Protein AF-F9EM54-F1 (afdb_monomer_lite)

Structure (mmCIF, N/CA/C/O backbone):
data_AF-F9EM54-F1
#
_entry.id   AF-F9EM54-F1
#
loop_
_atom_site.group_PDB
_atom_site.id
_atom_site.type_symbol
_atom_site.label_atom_id
_atom_site.label_alt_id
_atom_site.label_comp_id
_atom_site.label_asym_id
_atom_site.label_entity_id
_atom_site.label_seq_id
_atom_site.pdbx_PDB_ins_code
_atom_site.Cartn_x
_atom_site.Cartn_y
_atom_site.Cartn_z
_atom_site.occupancy
_atom_site.B_iso_or_equiv
_atom_site.auth_seq_id
_atom_site.auth_comp_id
_atom_site.auth_asym_id
_atom_site.auth_atom_id
_atom_site.pdbx_PDB_model_num
ATOM 1 N N . MET A 1 1 ? 15.198 7.315 14.999 1.00 51.94 1 MET A N 1
ATOM 2 C CA . MET A 1 1 ? 14.699 7.113 13.619 1.00 51.94 1 MET A CA 1
ATOM 3 C C . MET A 1 1 ? 13.261 6.620 13.703 1.00 51.94 1 MET A C 1
ATOM 5 O O . MET A 1 1 ? 13.009 5.740 14.520 1.00 51.94 1 MET A O 1
ATOM 9 N N . ALA A 1 2 ? 12.323 7.178 12.931 1.00 59.19 2 ALA A N 1
ATOM 10 C CA . ALA A 1 2 ? 10.967 6.631 12.838 1.00 59.19 2 ALA A CA 1
ATOM 11 C C . ALA A 1 2 ? 11.056 5.147 12.431 1.00 59.19 2 ALA A C 1
ATOM 13 O O . ALA A 1 2 ? 11.589 4.837 11.372 1.00 59.19 2 ALA A O 1
ATOM 14 N N . ASN A 1 3 ? 10.631 4.223 13.293 1.00 72.12 3 ASN A N 1
ATOM 15 C CA . ASN A 1 3 ? 10.798 2.796 13.051 1.00 72.12 3 ASN A CA 1
ATOM 16 C C . ASN A 1 3 ? 9.489 2.206 12.515 1.00 72.12 3 ASN A C 1
ATOM 18 O O . ASN A 1 3 ? 8.483 2.203 13.218 1.00 72.12 3 ASN A O 1
ATOM 22 N N . PHE A 1 4 ? 9.519 1.712 11.279 1.00 86.88 4 PHE A N 1
ATOM 23 C CA . PHE A 1 4 ? 8.403 1.018 10.628 1.00 86.88 4 PHE A CA 1
ATOM 24 C C . PHE A 1 4 ? 8.501 -0.511 10.763 1.00 86.88 4 PHE A C 1
ATOM 26 O O . PHE A 1 4 ? 7.834 -1.236 10.036 1.00 86.88 4 PHE A O 1
ATOM 33 N N . LYS A 1 5 ? 9.301 -1.022 11.712 1.00 89.19 5 LYS A N 1
ATOM 34 C CA . LYS A 1 5 ? 9.458 -2.465 11.972 1.00 89.19 5 LYS A CA 1
ATOM 35 C C . LYS A 1 5 ? 8.132 -3.187 12.239 1.00 89.19 5 LYS A C 1
ATOM 37 O O . LYS A 1 5 ? 8.029 -4.361 11.912 1.00 89.19 5 LYS A O 1
ATOM 42 N N . PHE A 1 6 ? 7.114 -2.483 12.744 1.00 92.06 6 PHE A N 1
ATOM 43 C CA . PHE A 1 6 ? 5.768 -3.033 12.934 1.00 92.06 6 PHE A CA 1
ATOM 44 C C . PHE A 1 6 ? 5.134 -3.543 11.623 1.00 92.06 6 PHE A C 1
ATOM 46 O O . PHE A 1 6 ? 4.361 -4.496 11.656 1.00 92.06 6 PHE A O 1
ATOM 53 N N . LEU A 1 7 ? 5.502 -2.978 10.464 1.00 94.38 7 LEU A N 1
ATOM 54 C CA . LEU A 1 7 ? 5.067 -3.480 9.156 1.00 94.38 7 LEU A CA 1
ATOM 55 C C . LEU A 1 7 ? 5.559 -4.910 8.906 1.00 94.38 7 LEU A C 1
ATOM 57 O O . LEU A 1 7 ? 4.832 -5.722 8.347 1.00 94.38 7 LEU A O 1
ATOM 61 N N . GLU A 1 8 ? 6.781 -5.221 9.339 1.00 93.75 8 GLU A N 1
ATOM 62 C CA . GLU A 1 8 ? 7.381 -6.549 9.196 1.00 93.75 8 GLU A CA 1
ATOM 63 C C . GLU A 1 8 ? 6.886 -7.496 10.301 1.00 93.75 8 GLU A C 1
ATOM 65 O O . GLU A 1 8 ? 6.579 -8.650 10.029 1.00 93.75 8 GLU A O 1
ATOM 70 N N . THR A 1 9 ? 6.790 -7.029 11.552 1.00 92.00 9 THR A N 1
ATOM 71 C CA . THR A 1 9 ? 6.523 -7.909 12.705 1.00 92.00 9 THR A CA 1
ATOM 72 C C . THR A 1 9 ? 5.046 -8.147 12.989 1.00 92.00 9 THR A C 1
ATOM 74 O O . THR A 1 9 ? 4.674 -9.256 13.348 1.00 92.00 9 THR A O 1
ATOM 77 N N . GLU A 1 10 ? 4.205 -7.119 12.870 1.00 91.62 10 GLU A N 1
ATOM 78 C CA . GLU A 1 10 ? 2.780 -7.209 13.220 1.00 91.62 10 GLU A CA 1
ATOM 79 C C . GLU A 1 10 ? 1.923 -7.471 11.983 1.00 91.62 10 GLU A C 1
ATOM 81 O O . GLU A 1 10 ? 1.017 -8.298 12.013 1.00 91.62 10 GLU A O 1
ATOM 86 N N . TYR A 1 11 ? 2.258 -6.804 10.876 1.00 93.12 11 TYR A N 1
ATOM 87 C CA . TYR A 1 11 ? 1.550 -6.943 9.604 1.00 93.12 11 TYR A CA 1
ATOM 88 C C . TYR A 1 11 ? 2.164 -7.978 8.659 1.00 93.12 11 TYR A C 1
ATOM 90 O O . TYR A 1 11 ? 1.590 -8.244 7.605 1.00 93.12 11 TYR A O 1
ATOM 98 N N . GLN A 1 12 ? 3.312 -8.562 9.025 1.00 94.38 12 GLN A N 1
ATOM 99 C CA . GLN A 1 12 ? 3.985 -9.619 8.258 1.00 94.38 12 GLN A CA 1
ATOM 100 C C . GLN A 1 12 ? 4.263 -9.225 6.796 1.00 94.38 12 GLN A C 1
ATOM 102 O O . GLN A 1 12 ? 4.335 -10.073 5.906 1.00 94.38 12 GLN A O 1
ATOM 107 N N . LEU A 1 13 ? 4.425 -7.924 6.527 1.00 95.88 13 LEU A N 1
ATOM 108 C CA . LEU A 1 13 ? 4.739 -7.435 5.193 1.00 95.88 13 LEU A CA 1
ATOM 109 C C . LEU A 1 13 ? 6.192 -7.764 4.858 1.00 95.88 13 LEU A C 1
ATOM 111 O O . LEU A 1 13 ? 7.118 -7.492 5.627 1.00 95.88 13 LEU A O 1
ATOM 115 N N . LYS A 1 14 ? 6.404 -8.289 3.654 1.00 95.75 14 LYS A N 1
ATOM 116 C CA . LYS A 1 14 ? 7.731 -8.580 3.131 1.00 95.75 14 LYS A CA 1
ATOM 117 C C . LYS A 1 14 ? 8.431 -7.278 2.769 1.00 95.75 14 LYS A C 1
ATOM 119 O O . LYS A 1 14 ? 7.987 -6.545 1.884 1.00 95.75 14 LYS A O 1
ATOM 124 N N . LYS A 1 15 ? 9.566 -7.015 3.405 1.00 95.06 15 LYS A N 1
ATOM 125 C CA . LYS A 1 15 ? 10.457 -5.923 3.014 1.00 95.06 15 LYS A CA 1
ATOM 126 C C . LYS A 1 15 ? 11.111 -6.219 1.664 1.00 95.06 15 LYS A C 1
ATOM 128 O O . LYS A 1 15 ? 11.645 -7.306 1.447 1.00 95.06 15 LYS A O 1
ATOM 133 N N . LEU A 1 16 ? 11.084 -5.246 0.762 1.00 94.69 16 LEU A N 1
ATOM 134 C CA . LEU A 1 16 ? 11.686 -5.332 -0.568 1.00 94.69 16 LEU A CA 1
ATOM 135 C C . LEU A 1 16 ? 12.981 -4.522 -0.639 1.00 94.69 16 LEU A C 1
ATOM 137 O O . LEU A 1 16 ? 13.308 -3.738 0.258 1.00 94.69 16 LEU A O 1
ATOM 141 N N . LYS A 1 17 ? 13.708 -4.675 -1.751 1.00 92.25 17 LYS A N 1
ATOM 142 C CA . LYS A 1 17 ? 14.934 -3.916 -2.002 1.00 92.25 17 LYS A CA 1
ATOM 143 C C . LYS A 1 17 ? 14.620 -2.407 -2.058 1.00 92.25 17 LYS A C 1
ATOM 145 O O . LYS A 1 17 ? 13.774 -2.013 -2.871 1.00 92.25 17 LYS A O 1
ATOM 150 N N . PRO A 1 18 ? 15.290 -1.570 -1.239 1.00 89.69 18 PRO A N 1
ATOM 151 C CA . PRO A 1 18 ? 15.108 -0.120 -1.247 1.00 89.69 18 PRO A CA 1
ATOM 152 C C . PRO A 1 18 ? 15.460 0.514 -2.596 1.00 89.69 18 PRO A C 1
ATOM 154 O O . PRO A 1 18 ? 16.362 0.042 -3.291 1.00 89.69 18 PRO A O 1
ATOM 157 N N . LYS A 1 19 ? 14.780 1.613 -2.946 1.00 86.06 19 LYS A N 1
ATOM 158 C CA . LYS A 1 19 ? 15.030 2.386 -4.178 1.00 86.06 19 LYS A CA 1
ATOM 159 C C . LYS A 1 19 ? 14.801 3.870 -3.944 1.00 86.06 19 LYS A C 1
ATOM 161 O O . LYS A 1 19 ? 13.769 4.225 -3.388 1.00 86.06 19 LYS A O 1
ATOM 166 N N . TYR A 1 20 ? 15.714 4.729 -4.401 1.00 78.69 20 TYR A N 1
ATOM 167 C CA . TYR A 1 20 ? 15.569 6.195 -4.335 1.00 78.69 20 TYR A CA 1
ATOM 168 C C . TYR A 1 20 ? 15.122 6.699 -2.950 1.00 78.69 20 TYR A C 1
ATOM 170 O O . TYR A 1 20 ? 14.110 7.380 -2.827 1.00 78.69 20 TYR A O 1
ATOM 178 N N . ASN A 1 21 ? 15.843 6.305 -1.893 1.00 85.69 21 ASN A N 1
ATOM 179 C CA . ASN A 1 21 ? 15.543 6.639 -0.488 1.00 85.69 21 ASN A CA 1
ATOM 180 C C . ASN A 1 21 ? 14.207 6.104 0.060 1.00 85.69 21 ASN A C 1
ATOM 182 O O . ASN A 1 21 ? 13.848 6.398 1.201 1.00 85.69 21 ASN A O 1
ATOM 186 N N . ASN A 1 22 ? 13.500 5.280 -0.716 1.00 90.31 22 ASN A N 1
ATOM 187 C CA . ASN A 1 22 ? 12.274 4.629 -0.294 1.00 90.31 22 ASN A CA 1
ATOM 188 C C . ASN A 1 22 ? 12.548 3.214 0.212 1.00 90.31 22 ASN A C 1
ATOM 190 O O . ASN A 1 22 ? 13.160 2.388 -0.477 1.00 90.31 22 ASN A O 1
ATOM 194 N N . PHE A 1 23 ? 12.014 2.927 1.392 1.00 93.38 23 PHE A N 1
ATOM 195 C CA . PHE A 1 23 ? 11.829 1.575 1.895 1.00 93.38 23 PHE A CA 1
ATOM 196 C C . PHE A 1 23 ? 10.482 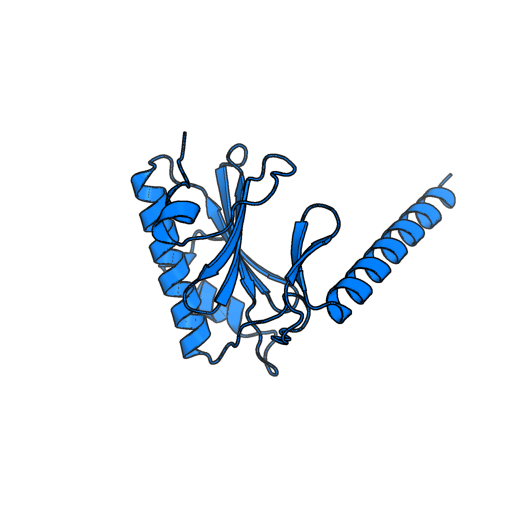1.057 1.412 1.00 93.38 23 PHE A C 1
ATOM 198 O O . PHE A 1 23 ? 9.486 1.775 1.468 1.00 93.38 23 PHE A O 1
ATOM 205 N N . TRP A 1 24 ? 10.466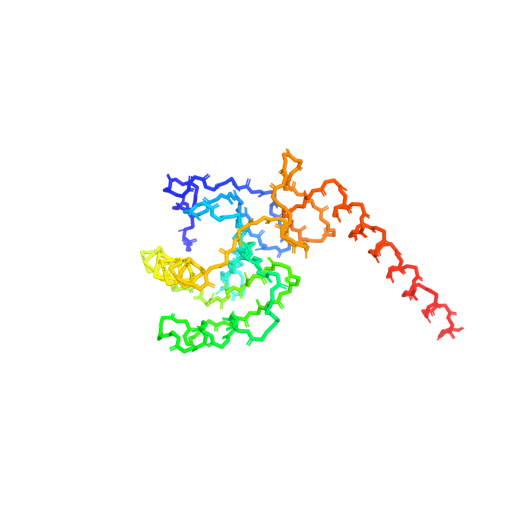 -0.182 0.941 1.00 95.44 24 TRP A N 1
ATOM 206 C CA . TRP A 1 24 ? 9.297 -0.794 0.329 1.00 95.44 24 TRP A CA 1
ATOM 207 C C . TRP A 1 24 ? 8.901 -2.040 1.105 1.00 95.44 24 TRP A C 1
ATOM 209 O O . TRP A 1 24 ? 9.763 -2.847 1.459 1.00 95.44 24 TRP A O 1
ATOM 219 N N . TYR A 1 25 ? 7.606 -2.200 1.334 1.00 96.50 25 TYR A N 1
A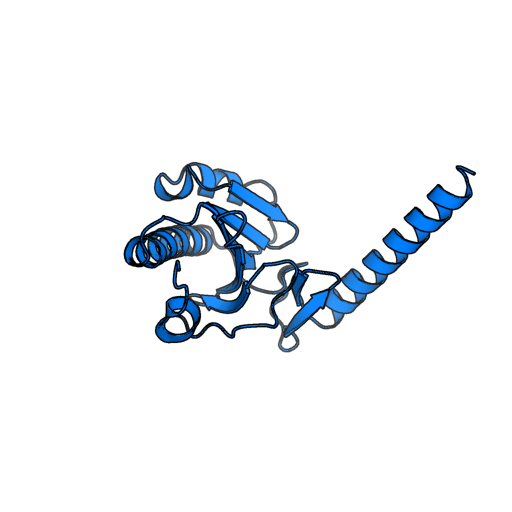TOM 220 C CA . TYR A 1 25 ? 7.019 -3.366 1.982 1.00 96.50 25 TYR A CA 1
ATOM 221 C C . TYR A 1 25 ? 5.832 -3.829 1.155 1.00 96.50 25 TYR A C 1
ATOM 223 O O . TYR A 1 25 ? 5.094 -2.999 0.631 1.00 96.50 25 TYR A O 1
ATOM 231 N N . ALA A 1 26 ? 5.643 -5.134 1.038 1.00 96.69 26 ALA A N 1
ATOM 232 C CA . ALA A 1 26 ? 4.555 -5.694 0.260 1.00 96.69 26 ALA A CA 1
ATOM 233 C C . ALA A 1 26 ? 3.937 -6.899 0.952 1.00 96.69 26 ALA A C 1
ATOM 235 O O . ALA A 1 26 ? 4.624 -7.703 1.577 1.00 96.69 26 ALA A O 1
ATOM 236 N N . GLY A 1 27 ? 2.625 -7.025 0.815 1.00 95.25 27 GLY A N 1
ATOM 237 C CA . GLY A 1 27 ? 1.889 -8.174 1.321 1.00 95.25 27 GLY A CA 1
ATOM 238 C C . GLY A 1 27 ? 0.395 -7.965 1.166 1.00 95.25 27 GLY A C 1
ATOM 239 O O . GLY A 1 27 ? -0.037 -7.193 0.306 1.00 95.25 27 GLY A O 1
ATOM 240 N N . LYS A 1 28 ? -0.371 -8.634 2.028 1.00 94.31 28 LYS A N 1
ATOM 241 C CA . LYS A 1 28 ? -1.806 -8.406 2.177 1.00 94.31 28 LYS A CA 1
ATOM 242 C C . LYS A 1 28 ? -2.105 -7.750 3.517 1.00 94.31 28 LYS A C 1
ATOM 244 O O . LYS A 1 28 ? -1.638 -8.215 4.552 1.00 94.31 28 LYS A O 1
ATOM 249 N N . LEU A 1 29 ? -2.961 -6.736 3.504 1.00 93.56 29 LEU A N 1
ATOM 250 C CA . LEU A 1 29 ? -3.577 -6.176 4.704 1.00 93.56 29 LEU A CA 1
ATOM 251 C C . LEU A 1 29 ? -5.062 -6.513 4.673 1.00 93.56 29 LEU A C 1
ATOM 253 O O . LEU A 1 29 ? -5.773 -6.127 3.751 1.00 93.56 29 LEU A O 1
ATOM 257 N N . LYS A 1 30 ? -5.533 -7.281 5.664 1.00 90.69 30 LYS A N 1
ATOM 258 C CA . LYS A 1 30 ? -6.945 -7.693 5.798 1.00 90.69 30 LYS A CA 1
ATOM 259 C C . LYS A 1 30 ? -7.577 -8.256 4.512 1.00 90.69 30 LYS A C 1
ATOM 261 O O . LYS A 1 30 ? -8.761 -8.029 4.252 1.00 90.69 30 LYS A O 1
ATOM 266 N N . GLY A 1 31 ? -6.780 -8.984 3.731 1.00 90.75 31 GLY A N 1
ATOM 267 C CA . GLY A 1 31 ? -7.180 -9.599 2.466 1.00 90.75 31 GLY A CA 1
ATOM 268 C C . GLY A 1 31 ? -6.815 -8.801 1.214 1.00 90.75 31 GLY A C 1
ATOM 269 O O . GLY A 1 31 ? -6.742 -9.413 0.159 1.00 90.75 31 GLY A O 1
ATOM 270 N N . TYR A 1 32 ? -6.508 -7.504 1.320 1.00 94.25 32 TYR A N 1
ATOM 271 C CA . TYR A 1 32 ? -6.194 -6.643 0.176 1.00 94.25 32 TYR A CA 1
ATOM 272 C C . TYR A 1 32 ? -4.699 -6.606 -0.126 1.00 94.25 32 TYR A C 1
ATOM 274 O O . TYR A 1 32 ? -3.889 -6.392 0.780 1.00 94.25 32 TYR A O 1
ATOM 282 N N . TRP A 1 33 ? -4.332 -6.758 -1.398 1.00 95.19 33 TRP A N 1
ATOM 283 C CA . TRP A 1 33 ? -2.956 -6.592 -1.860 1.00 95.19 33 TRP A CA 1
ATOM 284 C C . TRP A 1 33 ? -2.496 -5.148 -1.692 1.00 95.19 33 TRP A C 1
ATOM 286 O O . TRP A 1 33 ? -3.166 -4.213 -2.136 1.00 95.19 33 TRP A O 1
ATOM 296 N N . CYS A 1 34 ? -1.341 -4.956 -1.055 1.00 96.00 34 CYS A N 1
ATOM 297 C CA . CYS A 1 34 ? -0.831 -3.624 -0.771 1.00 96.00 34 CYS A CA 1
ATOM 298 C C . CYS A 1 34 ? 0.690 -3.508 -0.870 1.00 96.00 34 CYS A C 1
ATOM 300 O O . CYS A 1 34 ? 1.441 -4.445 -0.570 1.00 96.00 34 CYS A O 1
ATOM 302 N N . ILE A 1 35 ? 1.134 -2.301 -1.202 1.00 97.12 35 ILE A N 1
ATOM 303 C CA . ILE A 1 35 ? 2.530 -1.884 -1.174 1.00 97.12 35 ILE A CA 1
ATOM 304 C C . ILE A 1 35 ? 2.643 -0.631 -0.309 1.00 97.12 35 ILE A C 1
ATOM 306 O O . ILE A 1 35 ? 1.929 0.348 -0.519 1.00 97.12 35 ILE A O 1
ATOM 310 N N . ILE A 1 36 ? 3.554 -0.659 0.661 1.00 96.69 36 ILE A N 1
ATOM 311 C CA . ILE A 1 36 ? 3.860 0.474 1.532 1.00 96.69 36 ILE A CA 1
ATOM 312 C C . ILE A 1 36 ? 5.217 1.040 1.140 1.00 96.69 36 ILE A C 1
ATOM 314 O O . ILE A 1 36 ? 6.216 0.317 1.095 1.00 96.69 36 ILE A O 1
ATOM 318 N N . THR A 1 37 ? 5.261 2.344 0.904 1.00 95.44 37 THR A N 1
ATOM 319 C CA . THR A 1 37 ? 6.477 3.084 0.579 1.00 95.44 37 THR A CA 1
ATOM 320 C C . THR A 1 37 ? 6.758 4.095 1.680 1.00 95.44 37 THR A C 1
ATOM 322 O O . THR A 1 37 ? 5.936 4.965 1.959 1.00 95.44 37 THR A O 1
ATOM 325 N N . VAL A 1 38 ? 7.932 4.005 2.300 1.00 94.12 38 VAL A N 1
ATOM 326 C CA . VAL A 1 38 ? 8.361 4.910 3.372 1.00 94.12 38 VAL A CA 1
ATOM 327 C C . VAL A 1 38 ? 9.591 5.682 2.915 1.00 94.12 38 VAL A C 1
ATOM 329 O O . VAL A 1 38 ? 10.655 5.097 2.701 1.00 94.12 38 VAL A O 1
ATOM 332 N N . ASN A 1 39 ? 9.453 7.001 2.815 1.00 92.81 39 ASN A N 1
ATOM 333 C CA . ASN A 1 39 ? 10.534 7.930 2.525 1.00 92.81 39 ASN A CA 1
ATOM 334 C C . ASN A 1 39 ? 10.879 8.727 3.789 1.00 92.81 39 ASN A C 1
ATOM 336 O O . ASN A 1 39 ? 10.123 9.603 4.212 1.00 92.81 39 ASN A O 1
ATOM 340 N N . PHE A 1 40 ? 12.028 8.445 4.404 1.00 88.44 40 PHE A N 1
ATOM 341 C CA . PHE A 1 40 ? 12.449 9.168 5.611 1.00 88.44 40 PHE A CA 1
ATOM 342 C C . PHE A 1 40 ? 12.991 10.570 5.327 1.00 88.44 40 PHE A C 1
ATOM 344 O O . PHE A 1 40 ? 12.956 11.413 6.222 1.00 88.44 40 PHE A O 1
ATOM 351 N N . TYR A 1 41 ? 13.462 10.826 4.105 1.00 88.31 41 TYR A N 1
ATOM 352 C CA . TYR A 1 41 ? 13.973 12.134 3.704 1.00 88.31 41 TYR A CA 1
ATOM 353 C C . TYR A 1 41 ? 12.823 13.130 3.518 1.00 88.31 41 TYR A C 1
ATOM 355 O O . TYR A 1 41 ? 12.789 14.179 4.157 1.00 88.31 41 TYR A O 1
ATOM 363 N N . GLU A 1 42 ? 11.815 12.741 2.737 1.00 90.44 42 GLU A N 1
ATOM 364 C CA . GLU A 1 42 ? 10.586 13.521 2.530 1.00 90.44 42 GLU A CA 1
ATOM 365 C C . GLU A 1 42 ? 9.605 13.410 3.707 1.00 90.44 42 GLU A C 1
ATOM 367 O O . GLU A 1 42 ? 8.578 14.089 3.735 1.00 90.44 42 GLU A O 1
ATOM 372 N N . LYS A 1 43 ? 9.919 12.558 4.693 1.00 91.25 43 LYS A N 1
ATOM 373 C CA . LYS A 1 43 ? 9.066 12.236 5.845 1.00 91.25 43 LYS A CA 1
ATOM 374 C C . LYS A 1 43 ? 7.656 11.841 5.399 1.00 91.25 43 LYS A C 1
ATOM 376 O O . LYS A 1 43 ? 6.670 12.306 5.969 1.00 91.25 43 LYS A O 1
ATOM 381 N N . MET A 1 44 ? 7.562 10.985 4.386 1.00 93.44 44 MET A N 1
ATOM 382 C CA . MET A 1 44 ? 6.305 10.592 3.752 1.00 93.44 44 MET A CA 1
ATOM 383 C C . MET A 1 44 ? 6.125 9.075 3.794 1.00 93.44 44 MET A C 1
ATOM 385 O O . MET A 1 44 ? 7.039 8.323 3.459 1.00 93.44 44 MET A O 1
ATOM 389 N N . CYS A 1 45 ? 4.937 8.627 4.186 1.00 94.56 45 CYS A N 1
ATOM 390 C CA . CYS A 1 45 ? 4.496 7.243 4.053 1.00 94.56 45 CYS A CA 1
ATOM 391 C C . CYS A 1 45 ? 3.383 7.197 3.007 1.00 94.56 45 CYS A C 1
ATOM 393 O O . CYS A 1 45 ? 2.487 8.040 3.035 1.00 94.56 45 CYS A O 1
ATOM 395 N N . SER A 1 46 ? 3.446 6.243 2.085 1.00 96.00 46 SER A N 1
ATOM 396 C CA . SER A 1 46 ? 2.407 5.994 1.087 1.00 96.00 46 SER A CA 1
ATOM 397 C C . SER A 1 46 ? 1.946 4.551 1.168 1.00 96.00 46 SER A C 1
ATOM 399 O O . SER A 1 46 ? 2.765 3.639 1.244 1.00 96.00 46 SER A O 1
ATOM 401 N N . ILE A 1 47 ? 0.634 4.366 1.148 1.00 96.62 47 ILE A N 1
ATOM 402 C CA . ILE A 1 47 ? -0.040 3.075 1.198 1.00 96.62 47 ILE A CA 1
ATOM 403 C C . ILE A 1 47 ? -0.779 2.924 -0.124 1.00 96.62 47 ILE A C 1
ATOM 405 O O . ILE A 1 47 ? -1.752 3.637 -0.353 1.00 96.62 47 ILE A O 1
ATOM 409 N N . THR A 1 48 ? -0.317 2.027 -0.985 1.00 96.31 48 THR A N 1
ATOM 410 C CA . THR A 1 48 ? -0.981 1.686 -2.246 1.00 96.31 48 THR A CA 1
ATOM 411 C C . THR A 1 48 ? -1.713 0.364 -2.075 1.00 96.31 48 THR A C 1
ATOM 413 O O . THR A 1 48 ? -1.103 -0.619 -1.659 1.00 96.31 48 THR A O 1
ATOM 416 N N . ILE A 1 49 ? -3.006 0.337 -2.383 1.00 95.06 49 ILE A N 1
ATOM 417 C CA . ILE A 1 49 ? -3.881 -0.828 -2.233 1.00 95.06 49 ILE A CA 1
ATOM 418 C C . ILE A 1 49 ? -4.518 -1.136 -3.586 1.00 95.06 49 ILE A C 1
ATOM 420 O O . ILE A 1 49 ? -5.046 -0.228 -4.231 1.00 95.06 49 ILE A O 1
ATOM 424 N N . GLY A 1 50 ? -4.482 -2.406 -3.990 1.00 93.12 50 GLY A N 1
ATOM 425 C CA . GLY A 1 50 ? -5.249 -2.912 -5.127 1.00 93.12 50 GLY A CA 1
ATOM 426 C C . GLY A 1 50 ? -6.731 -2.912 -4.773 1.00 93.12 50 GLY A C 1
ATOM 427 O O . GLY A 1 50 ? -7.148 -3.648 -3.872 1.00 93.12 50 GLY A O 1
ATOM 428 N N . ALA A 1 51 ? -7.491 -2.056 -5.445 1.00 91.00 51 ALA A N 1
ATOM 429 C CA . ALA A 1 51 ? -8.898 -1.789 -5.200 1.00 91.00 51 ALA A CA 1
ATOM 430 C C . ALA A 1 51 ? -9.606 -1.629 -6.547 1.00 91.00 51 ALA A C 1
ATOM 432 O O . ALA A 1 51 ? -9.483 -0.593 -7.204 1.00 91.00 51 ALA A O 1
ATOM 433 N N . HIS A 1 52 ? -10.344 -2.660 -6.941 1.00 86.69 52 HIS A N 1
ATOM 434 C CA . HIS A 1 52 ? -11.045 -2.719 -8.213 1.00 86.69 52 HIS A CA 1
ATOM 435 C C . HIS A 1 52 ? -12.560 -2.778 -8.009 1.00 86.69 52 HIS A C 1
ATOM 437 O O . HIS A 1 52 ? -13.060 -3.335 -7.029 1.00 86.69 52 HIS A O 1
ATOM 443 N N . LYS A 1 53 ? -13.286 -2.172 -8.947 1.00 84.06 53 LYS A N 1
ATOM 444 C CA . LYS A 1 53 ? -14.739 -2.253 -9.072 1.00 84.06 53 LYS A CA 1
ATOM 445 C C . LYS A 1 53 ? -15.093 -1.997 -10.535 1.00 84.06 53 LYS A C 1
ATOM 447 O O . LYS A 1 53 ? -14.713 -0.952 -11.059 1.00 84.06 53 LYS A O 1
ATOM 452 N N . GLU A 1 54 ? -15.822 -2.922 -11.158 1.00 69.75 54 GLU A N 1
ATOM 453 C CA . GLU A 1 54 ? -16.105 -2.919 -12.605 1.00 69.75 54 GLU A CA 1
ATOM 454 C C . GLU A 1 54 ? -16.832 -1.646 -13.093 1.00 69.75 54 GLU A C 1
ATOM 456 O O . GLU A 1 54 ? -16.703 -1.274 -14.253 1.00 69.75 54 GLU A O 1
ATOM 461 N N . ASP A 1 55 ? -17.516 -0.919 -12.197 1.00 61.59 55 ASP A N 1
ATOM 462 C CA . ASP A 1 55 ? -18.493 0.117 -12.564 1.00 61.59 55 ASP A CA 1
ATOM 463 C C . ASP A 1 55 ? -18.217 1.542 -12.044 1.00 61.59 55 ASP A C 1
ATOM 465 O O . ASP A 1 55 ? -19.128 2.374 -12.007 1.00 61.59 55 ASP A O 1
ATOM 469 N N . THR A 1 56 ? -17.019 1.909 -11.558 1.00 55.62 56 THR A N 1
ATOM 470 C CA . THR A 1 56 ? -16.865 3.294 -11.043 1.00 55.62 56 THR A CA 1
ATOM 471 C C . THR A 1 56 ? -15.454 3.879 -11.046 1.00 55.62 56 THR A C 1
ATOM 473 O O . THR A 1 56 ? -14.668 3.659 -10.131 1.00 55.62 56 THR A O 1
ATOM 476 N N . HIS A 1 57 ? -15.189 4.800 -11.981 1.00 50.94 57 HIS A N 1
ATOM 477 C CA . HIS A 1 57 ? -14.027 5.700 -11.907 1.00 50.94 57 HIS A CA 1
ATOM 478 C C . HIS A 1 57 ? -14.236 6.911 -10.979 1.00 50.94 57 HIS A C 1
ATOM 480 O O . HIS A 1 57 ? -13.264 7.572 -10.620 1.00 50.94 57 HIS A O 1
ATOM 486 N N . LYS A 1 58 ? -15.478 7.223 -10.570 1.00 57.81 58 LYS A N 1
ATOM 487 C CA . LYS A 1 58 ? -15.784 8.471 -9.844 1.00 57.81 58 LYS A CA 1
ATOM 488 C C . LYS A 1 58 ? -16.105 8.361 -8.347 1.00 57.81 58 LYS A C 1
ATOM 490 O O . LYS A 1 58 ? -16.306 9.389 -7.736 1.00 57.81 58 LYS A O 1
ATOM 495 N N . SER A 1 59 ? -16.087 7.187 -7.714 1.00 70.00 59 SER A N 1
ATOM 496 C CA . SER A 1 59 ? -16.640 7.044 -6.348 1.00 70.00 59 SER A CA 1
ATOM 497 C C . SER A 1 59 ? -15.605 6.949 -5.209 1.00 70.00 59 SER A C 1
ATOM 499 O O . SER A 1 59 ? -15.830 7.502 -4.136 1.00 70.00 59 SER A O 1
ATOM 501 N N . LEU A 1 60 ? -14.442 6.310 -5.408 1.00 79.31 60 LEU A N 1
ATOM 502 C CA . LEU A 1 60 ? -13.553 5.977 -4.279 1.00 79.31 60 LEU A CA 1
ATOM 503 C C . LEU A 1 60 ? -12.847 7.190 -3.657 1.00 79.31 60 LEU A C 1
ATOM 505 O O . LEU A 1 60 ? -12.735 7.289 -2.438 1.00 79.31 60 LEU A O 1
ATOM 509 N N . ILE A 1 61 ? -12.365 8.121 -4.486 1.00 83.88 61 ILE A N 1
ATOM 510 C CA . ILE A 1 61 ? -11.712 9.338 -3.984 1.00 83.88 61 ILE A CA 1
ATOM 511 C C . ILE A 1 61 ? -12.699 10.186 -3.180 1.00 83.88 61 ILE A C 1
ATOM 513 O O . ILE A 1 61 ? -12.295 10.771 -2.182 1.00 83.88 61 ILE A O 1
ATOM 517 N N . GLU A 1 62 ? -13.955 10.277 -3.617 1.00 84.31 62 GLU A N 1
ATOM 518 C CA . GLU A 1 62 ? -14.984 11.069 -2.935 1.00 84.31 62 GLU A CA 1
ATOM 519 C C . GLU A 1 62 ? -15.294 10.466 -1.562 1.00 84.31 62 GLU A C 1
ATOM 521 O O . GLU A 1 62 ? -15.150 11.163 -0.562 1.00 84.31 62 GLU A O 1
ATOM 526 N N . ILE A 1 63 ? -15.540 9.149 -1.502 1.00 85.31 63 ILE A N 1
ATOM 527 C CA . ILE A 1 63 ? -15.761 8.420 -0.241 1.00 85.31 63 ILE A CA 1
ATOM 528 C C . ILE A 1 63 ? -14.608 8.661 0.742 1.00 85.31 63 ILE A C 1
ATOM 530 O O . ILE A 1 63 ? -14.827 9.058 1.882 1.00 85.31 63 ILE A O 1
ATOM 534 N N . LEU A 1 64 ? -13.365 8.464 0.295 1.00 87.62 64 LEU A N 1
ATOM 535 C CA . LEU A 1 64 ? -12.200 8.560 1.178 1.00 87.62 64 LEU A CA 1
ATOM 536 C C . LEU A 1 64 ? -11.836 10.004 1.558 1.00 87.62 64 LEU A C 1
ATOM 538 O O . LEU A 1 64 ? -11.141 10.216 2.551 1.00 87.62 64 LEU A O 1
ATOM 542 N N . LYS A 1 65 ? -12.245 11.012 0.778 1.00 86.38 65 LYS A N 1
ATOM 543 C CA . LYS A 1 65 ? -11.981 12.425 1.103 1.00 86.38 65 LYS A CA 1
ATOM 544 C C . LYS A 1 65 ? -12.868 12.944 2.230 1.00 86.38 65 LYS A C 1
ATOM 546 O O . LYS A 1 65 ? -12.423 13.827 2.966 1.00 86.38 65 LYS A O 1
ATOM 551 N N . ASP A 1 66 ? -14.072 12.401 2.365 1.00 84.69 66 ASP A N 1
ATOM 552 C CA . ASP A 1 66 ? -15.006 12.794 3.422 1.00 84.69 66 ASP A CA 1
ATOM 553 C C . ASP A 1 66 ? -14.614 12.216 4.793 1.00 84.69 66 ASP A C 1
ATOM 555 O O . ASP A 1 66 ? -15.001 12.750 5.837 1.00 84.69 66 ASP A O 1
ATOM 559 N N . GLU A 1 67 ? -13.745 11.200 4.812 1.00 88.00 67 GLU A N 1
ATOM 560 C CA . GLU A 1 67 ? -13.266 10.570 6.036 1.00 88.00 67 GLU A CA 1
ATOM 561 C C . GLU A 1 67 ? -12.388 11.511 6.887 1.00 88.00 67 GLU A C 1
ATOM 563 O O . GLU A 1 67 ? -11.309 11.959 6.461 1.00 88.00 67 GLU A O 1
ATOM 568 N N . PRO A 1 68 ? -12.763 11.784 8.154 1.00 85.94 68 PRO A N 1
ATOM 569 C CA . PRO A 1 68 ? -12.034 12.712 9.018 1.00 85.94 68 PRO A CA 1
ATOM 570 C C . PRO A 1 68 ? -10.583 12.274 9.260 1.00 85.94 68 PRO A C 1
ATOM 572 O O . PRO A 1 68 ? -9.690 13.121 9.374 1.00 85.94 68 PRO A O 1
ATOM 575 N N . ASN A 1 69 ? -10.329 10.963 9.271 1.00 84.19 69 ASN A N 1
ATOM 576 C CA . ASN A 1 69 ? -9.007 10.375 9.493 1.00 84.19 69 ASN A CA 1
ATOM 577 C C . ASN A 1 69 ? -8.037 10.606 8.321 1.00 84.19 69 ASN A C 1
ATOM 579 O O . ASN A 1 69 ? -6.812 10.573 8.526 1.00 84.19 69 ASN A O 1
ATOM 583 N N . LEU A 1 70 ? -8.575 10.884 7.126 1.00 88.19 70 LEU A N 1
ATOM 584 C CA . LEU A 1 70 ? -7.839 11.025 5.870 1.00 88.19 70 LEU A CA 1
ATOM 585 C C . LEU A 1 70 ? -7.719 12.474 5.379 1.00 88.19 70 LEU A C 1
ATOM 587 O O . LEU A 1 70 ? -6.962 12.724 4.447 1.00 88.19 70 LEU A O 1
ATOM 591 N N . LYS A 1 71 ? -8.333 13.460 6.051 1.00 83.19 71 LYS A N 1
ATOM 592 C CA . LYS A 1 71 ? -8.296 14.890 5.656 1.00 83.19 71 LYS A CA 1
ATOM 593 C C . LYS A 1 71 ? -6.901 15.472 5.391 1.00 83.19 71 LYS A C 1
ATOM 595 O O . LYS A 1 71 ? -6.753 16.402 4.606 1.00 83.19 71 LYS A O 1
ATOM 600 N N . LYS A 1 72 ? -5.872 14.973 6.084 1.00 85.69 72 LYS A N 1
ATOM 601 C CA . LYS A 1 72 ? -4.470 15.422 5.929 1.00 85.69 72 LYS A CA 1
ATOM 602 C C . LYS A 1 72 ? -3.646 14.529 4.997 1.00 85.69 72 LYS A C 1
ATOM 604 O O . LYS A 1 72 ? -2.460 14.796 4.800 1.00 85.69 72 LYS A O 1
ATOM 609 N N . ALA A 1 73 ? -4.239 13.457 4.484 1.00 90.94 73 ALA A N 1
ATOM 610 C CA . ALA A 1 73 ? -3.609 12.551 3.547 1.00 90.94 73 ALA A CA 1
ATOM 611 C C . ALA A 1 73 ? -3.925 12.980 2.111 1.00 90.94 73 ALA A C 1
ATOM 613 O O . ALA A 1 73 ? -5.004 13.480 1.799 1.00 90.94 73 ALA A O 1
ATOM 614 N N . LYS A 1 74 ? -2.963 12.776 1.218 1.00 93.06 74 LYS A N 1
ATOM 615 C CA . LYS A 1 74 ? -3.172 12.898 -0.219 1.00 93.06 74 LYS A CA 1
ATOM 616 C C . LYS A 1 74 ? -3.687 11.559 -0.729 1.00 93.06 74 LYS A C 1
ATOM 618 O O . LYS A 1 74 ? -3.001 10.554 -0.570 1.00 93.06 74 LYS A O 1
ATOM 623 N N . ILE A 1 75 ? -4.862 11.565 -1.348 1.00 92.12 75 ILE A N 1
ATOM 624 C CA . ILE A 1 75 ? -5.475 10.375 -1.942 1.00 92.12 75 ILE A CA 1
ATOM 625 C C . ILE A 1 75 ? -5.408 10.509 -3.460 1.00 92.12 75 ILE A C 1
ATOM 627 O O . ILE A 1 75 ? -5.805 11.535 -4.017 1.00 92.12 75 ILE A O 1
ATOM 631 N N . THR A 1 76 ? -4.897 9.482 -4.126 1.00 91.06 76 THR A N 1
ATOM 632 C CA . THR A 1 76 ? -4.841 9.395 -5.589 1.00 91.06 76 THR A CA 1
ATOM 633 C C . THR A 1 76 ? -5.263 8.008 -6.036 1.00 91.06 76 THR A C 1
ATOM 635 O O . THR A 1 76 ? -4.924 7.031 -5.375 1.00 91.06 76 THR A O 1
ATOM 638 N N . THR A 1 77 ? -5.939 7.911 -7.174 1.00 88.75 77 THR A N 1
ATOM 639 C CA . THR A 1 77 ? -6.232 6.635 -7.835 1.00 88.75 77 THR A CA 1
ATOM 640 C C . THR A 1 77 ? -5.484 6.576 -9.155 1.00 88.75 77 THR A C 1
ATOM 642 O O . THR A 1 77 ? -5.466 7.555 -9.903 1.00 88.75 77 THR A O 1
ATOM 645 N N . GLU A 1 78 ? -4.858 5.442 -9.425 1.00 87.25 78 GLU A N 1
ATOM 646 C CA . GLU A 1 78 ? -4.183 5.142 -10.686 1.00 87.25 78 GLU A CA 1
ATOM 647 C C . GLU A 1 78 ? -4.485 3.680 -10.994 1.00 87.25 78 GLU A C 1
ATOM 649 O O . GLU A 1 78 ? -4.287 2.827 -10.125 1.00 87.25 78 GLU A O 1
ATOM 654 N N . ASP A 1 79 ? -4.980 3.404 -12.201 1.00 89.12 79 ASP A N 1
ATOM 655 C CA . ASP A 1 79 ? -5.378 2.057 -12.611 1.00 89.12 79 ASP A CA 1
ATOM 656 C C . ASP A 1 79 ? -6.359 1.422 -11.590 1.00 89.12 79 ASP A C 1
ATOM 658 O O . ASP A 1 79 ? -7.256 2.104 -11.083 1.00 89.12 79 ASP A O 1
ATOM 662 N N . ALA A 1 80 ? -6.188 0.144 -11.247 1.00 90.62 80 ALA A N 1
ATOM 663 C CA . ALA A 1 80 ? -6.961 -0.557 -10.220 1.00 90.62 80 ALA A CA 1
ATOM 664 C C . ALA A 1 80 ? -6.401 -0.356 -8.795 1.00 90.62 80 ALA A C 1
ATOM 666 O O . ALA A 1 80 ? -6.436 -1.266 -7.962 1.00 90.62 80 ALA A O 1
ATOM 667 N N . THR A 1 81 ? -5.838 0.820 -8.495 1.00 92.31 81 THR A N 1
ATOM 668 C CA . THR A 1 81 ? -5.268 1.112 -7.173 1.00 92.31 81 THR A CA 1
ATOM 669 C C . THR A 1 81 ? -5.738 2.425 -6.575 1.00 92.31 81 THR A C 1
ATOM 671 O O . THR A 1 81 ? -6.003 3.415 -7.263 1.00 92.31 81 THR A O 1
ATOM 674 N N . VAL A 1 82 ? -5.733 2.457 -5.245 1.00 92.94 82 VAL A N 1
ATOM 675 C CA . VAL A 1 82 ? -5.795 3.681 -4.452 1.00 92.94 82 VAL A CA 1
ATOM 676 C C . VAL A 1 82 ? -4.505 3.846 -3.666 1.00 92.94 82 VAL A C 1
ATOM 678 O O . VAL A 1 82 ? -3.997 2.902 -3.067 1.00 92.94 82 VAL A O 1
ATOM 681 N N . THR A 1 83 ? -3.960 5.057 -3.668 1.00 94.81 83 THR A N 1
ATOM 682 C CA . THR A 1 83 ? -2.776 5.420 -2.893 1.00 94.81 83 THR A CA 1
ATOM 683 C C . THR A 1 83 ? -3.114 6.522 -1.904 1.00 94.81 83 THR A C 1
ATOM 685 O O . THR A 1 83 ? -3.628 7.574 -2.286 1.00 94.81 83 THR A O 1
ATOM 688 N N . ILE A 1 84 ? -2.793 6.280 -0.635 1.00 95.69 84 ILE A N 1
ATOM 689 C CA . ILE A 1 84 ? -2.968 7.210 0.475 1.00 95.69 84 ILE A CA 1
ATOM 690 C C . ILE A 1 84 ? -1.586 7.588 0.991 1.00 95.69 84 ILE A C 1
ATOM 692 O O . ILE A 1 84 ? -0.868 6.753 1.543 1.00 95.69 84 ILE A O 1
ATOM 696 N N . SER A 1 85 ? -1.213 8.852 0.829 1.00 95.50 85 SER A N 1
ATOM 697 C CA . SER A 1 85 ? 0.082 9.371 1.261 1.00 95.50 85 SER A CA 1
ATOM 698 C C . SER A 1 85 ? -0.083 10.357 2.413 1.00 95.50 85 SER A C 1
ATOM 700 O O . SER A 1 85 ? -0.844 11.318 2.315 1.00 95.50 85 SER A O 1
ATOM 702 N N . TYR A 1 86 ? 0.675 10.180 3.492 1.00 94.12 86 TYR A N 1
ATOM 703 C CA . TYR A 1 86 ? 0.628 11.038 4.675 1.00 94.12 86 TYR A CA 1
ATOM 704 C C . TYR A 1 86 ? 2.025 11.325 5.232 1.00 94.12 86 TYR A C 1
ATOM 706 O O . TYR A 1 86 ? 2.960 10.534 5.087 1.00 94.12 86 TYR A O 1
ATOM 714 N N . LYS A 1 87 ? 2.167 12.477 5.898 1.00 92.56 87 LYS A N 1
ATOM 715 C CA . LYS A 1 87 ? 3.415 12.849 6.574 1.00 92.56 87 LYS A CA 1
ATOM 716 C C . LYS A 1 87 ? 3.649 11.944 7.778 1.00 92.56 87 LYS A C 1
ATOM 718 O O . LYS A 1 87 ? 2.753 11.794 8.606 1.00 92.56 87 LYS A O 1
ATOM 723 N N . ILE A 1 88 ? 4.855 11.397 7.890 1.00 90.31 88 ILE A N 1
ATOM 724 C CA . ILE A 1 88 ? 5.296 10.542 8.993 1.00 90.31 88 ILE A CA 1
ATOM 725 C C . ILE A 1 88 ? 5.340 11.384 10.278 1.00 90.31 88 ILE A C 1
ATOM 727 O O . ILE A 1 88 ? 6.094 12.364 10.332 1.00 90.31 88 ILE A O 1
ATOM 731 N N . PRO A 1 89 ? 4.553 11.032 11.312 1.00 84.75 89 PRO A N 1
ATOM 732 C CA . PRO A 1 89 ? 4.687 11.631 12.633 1.00 84.75 89 PRO A CA 1
ATOM 733 C C . PRO A 1 89 ? 6.121 11.565 13.178 1.00 84.75 89 PRO A C 1
ATOM 735 O O . PRO A 1 89 ? 6.871 10.620 12.948 1.00 84.75 89 PRO A O 1
ATOM 738 N N . PHE A 1 90 ? 6.509 12.570 13.961 1.00 76.88 90 PHE A N 1
ATOM 739 C CA . PHE A 1 90 ? 7.852 12.610 14.547 1.00 76.88 90 PHE A CA 1
ATOM 740 C C . PHE A 1 90 ? 8.090 11.476 15.564 1.00 76.88 90 PHE A C 1
ATOM 742 O O . PHE A 1 90 ? 9.199 10.953 15.669 1.00 76.88 90 PHE A O 1
ATOM 749 N N . PHE A 1 91 ? 7.040 11.058 16.280 1.00 74.38 91 PHE A N 1
ATOM 750 C CA . PHE A 1 91 ? 7.095 10.005 17.295 1.00 74.38 91 PHE A CA 1
ATOM 751 C C . PHE A 1 91 ? 6.783 8.619 16.710 1.00 74.38 91 PHE A C 1
ATOM 753 O O . PHE A 1 91 ? 5.820 8.444 15.966 1.00 74.38 91 PHE A O 1
ATOM 760 N N . THR A 1 92 ? 7.575 7.610 17.087 1.00 69.56 92 THR A N 1
ATOM 761 C CA . THR A 1 92 ? 7.479 6.232 16.568 1.00 69.56 92 THR A CA 1
ATOM 762 C C . THR A 1 92 ? 6.160 5.543 16.903 1.00 69.56 92 THR A C 1
ATOM 764 O O . THR A 1 92 ? 5.561 4.932 16.023 1.00 69.56 92 THR A O 1
ATOM 767 N N . SER A 1 93 ? 5.682 5.669 18.142 1.00 73.25 93 SER A N 1
ATOM 768 C CA . SER A 1 93 ? 4.386 5.132 18.579 1.00 73.25 93 SER A CA 1
ATOM 769 C C . SER A 1 93 ? 3.222 5.729 17.782 1.00 73.25 93 SER A C 1
ATOM 771 O O . SER A 1 93 ? 2.284 5.021 17.416 1.00 73.25 93 SER A O 1
ATOM 773 N N . SER A 1 94 ? 3.324 7.011 17.425 1.00 80.94 94 SER A N 1
ATOM 774 C CA . SER A 1 94 ? 2.336 7.701 16.596 1.00 80.94 94 SER A CA 1
ATOM 775 C C . SER A 1 94 ? 2.328 7.217 15.145 1.00 80.94 94 SER A C 1
ATOM 777 O O . SER A 1 94 ? 1.292 7.322 14.495 1.00 80.94 94 SER A O 1
ATOM 779 N N . ASN A 1 95 ? 3.433 6.661 14.628 1.00 86.62 95 ASN A N 1
ATOM 780 C CA . ASN A 1 95 ? 3.475 6.121 13.263 1.00 86.62 95 ASN A CA 1
ATOM 781 C C . ASN A 1 95 ? 2.582 4.893 13.114 1.00 86.62 95 ASN A C 1
ATOM 783 O O . ASN A 1 95 ? 1.804 4.839 12.166 1.00 86.62 95 ASN A O 1
ATOM 787 N N . ARG A 1 96 ? 2.681 3.948 14.058 1.00 90.19 96 ARG A N 1
ATOM 788 C CA . ARG A 1 96 ? 1.835 2.749 14.095 1.00 90.19 96 ARG A CA 1
ATOM 789 C C . ARG A 1 96 ? 0.373 3.142 14.243 1.00 90.19 96 ARG A C 1
ATOM 791 O O . ARG A 1 96 ? -0.416 2.849 13.362 1.00 90.19 96 ARG A O 1
ATOM 798 N N . LYS A 1 97 ? 0.048 3.936 15.269 1.00 90.75 97 LYS A N 1
ATOM 799 C CA . LYS A 1 97 ? -1.327 4.399 15.495 1.00 90.75 97 LYS A CA 1
ATOM 800 C C . LYS A 1 97 ? -1.920 5.078 14.255 1.00 90.75 97 LYS A C 1
ATOM 802 O O . LYS A 1 97 ? -3.043 4.780 13.870 1.00 90.75 97 LYS A O 1
ATOM 807 N N . LYS A 1 98 ? -1.159 5.967 13.604 1.00 91.12 98 LYS A N 1
ATOM 808 C CA . LYS A 1 98 ? -1.640 6.658 12.404 1.00 91.12 98 LYS A CA 1
ATOM 809 C C . LYS A 1 98 ? -1.809 5.714 11.214 1.00 91.12 98 LYS A C 1
ATOM 811 O O . LYS A 1 98 ? -2.737 5.899 10.433 1.00 91.12 98 LYS A O 1
ATOM 816 N N . PHE A 1 99 ? -0.913 4.741 11.066 1.00 93.38 99 PHE A N 1
ATOM 817 C CA . PHE A 1 99 ? -1.024 3.705 10.045 1.00 93.38 99 PHE A CA 1
ATOM 818 C C . PHE A 1 99 ? -2.282 2.858 10.258 1.00 93.38 99 PHE A C 1
ATOM 820 O O . PHE A 1 99 ? -3.062 2.710 9.321 1.00 93.38 99 PHE A O 1
ATOM 827 N N . ASP A 1 100 ? -2.511 2.391 11.487 1.00 93.06 100 ASP A N 1
ATOM 828 C CA . ASP A 1 100 ? -3.676 1.589 11.860 1.00 93.06 100 ASP A CA 1
ATOM 829 C C . ASP A 1 100 ? -4.970 2.355 11.552 1.00 93.06 100 ASP A C 1
ATOM 831 O O . ASP A 1 100 ? -5.815 1.855 10.821 1.00 93.06 100 ASP A O 1
ATOM 835 N N . GLU A 1 101 ? -5.087 3.612 11.996 1.00 93.75 101 GLU A N 1
ATOM 836 C CA . GLU A 1 101 ? -6.250 4.468 11.703 1.00 93.75 101 GLU A CA 1
ATOM 837 C C . GLU A 1 101 ? -6.542 4.573 10.197 1.00 93.75 101 GLU A C 1
ATOM 839 O O . GLU A 1 101 ? -7.699 4.484 9.780 1.00 93.75 101 GLU A O 1
ATOM 844 N N . ILE A 1 102 ? -5.506 4.765 9.372 1.00 94.31 102 ILE A N 1
ATOM 845 C CA . ILE A 1 102 ? -5.660 4.886 7.916 1.00 94.31 102 ILE A CA 1
ATOM 846 C C . ILE A 1 102 ? -6.084 3.549 7.306 1.00 94.31 102 ILE A C 1
ATOM 848 O O . ILE A 1 102 ? -7.028 3.522 6.522 1.00 94.31 102 ILE A O 1
ATOM 852 N N . ILE A 1 103 ? -5.410 2.451 7.654 1.00 94.44 103 ILE A N 1
ATOM 853 C CA . ILE A 1 103 ? -5.709 1.122 7.109 1.00 94.44 103 ILE A CA 1
ATOM 854 C C . ILE A 1 103 ? -7.107 0.660 7.506 1.00 94.44 103 ILE A C 1
ATOM 856 O O . ILE A 1 103 ? -7.843 0.171 6.651 1.00 94.44 103 ILE A O 1
ATOM 860 N N . GLU A 1 104 ? -7.490 0.843 8.769 1.00 94.62 104 GLU A N 1
ATOM 861 C CA . GLU A 1 104 ? -8.829 0.513 9.252 1.00 94.62 104 GLU A CA 1
ATOM 862 C C . GLU A 1 104 ? -9.903 1.278 8.486 1.00 94.62 104 GLU A C 1
ATOM 864 O O . GLU A 1 104 ? -10.850 0.664 7.997 1.00 94.62 104 GLU A O 1
ATOM 869 N N . THR A 1 105 ? -9.725 2.593 8.329 1.00 94.31 105 THR A N 1
ATOM 870 C CA . THR A 1 105 ? -10.674 3.449 7.603 1.00 94.31 105 THR A CA 1
ATOM 871 C C . THR A 1 105 ? -10.775 3.010 6.138 1.00 94.31 105 THR A C 1
ATOM 873 O O . THR A 1 105 ? -11.838 2.590 5.685 1.00 94.31 105 THR A O 1
ATOM 876 N N . VAL A 1 106 ? -9.645 2.987 5.418 1.00 93.56 106 VAL A N 1
ATOM 877 C CA . VAL A 1 106 ? -9.619 2.706 3.975 1.00 93.56 106 VAL A CA 1
ATOM 878 C C . VAL A 1 106 ? -10.152 1.309 3.667 1.00 93.56 106 VAL A C 1
ATOM 880 O O . VAL A 1 106 ? -10.997 1.162 2.790 1.00 93.56 106 VAL A O 1
ATOM 883 N N . ILE A 1 107 ? -9.700 0.270 4.376 1.00 93.75 107 ILE A N 1
ATOM 884 C CA . ILE A 1 107 ? -10.158 -1.099 4.098 1.00 93.75 107 ILE A CA 1
ATOM 885 C C . ILE A 1 107 ? -11.639 -1.268 4.451 1.00 93.75 107 ILE A C 1
ATOM 887 O O . ILE A 1 107 ? -12.350 -1.983 3.742 1.00 93.75 107 ILE A O 1
ATOM 891 N N . SER A 1 108 ? -12.122 -0.626 5.517 1.00 93.38 108 SER A N 1
ATOM 892 C CA . SER A 1 108 ? -13.545 -0.674 5.869 1.00 93.38 108 SER A CA 1
ATOM 893 C C . SER A 1 108 ? -14.408 -0.020 4.795 1.00 93.38 108 SER A C 1
ATOM 895 O O . SER A 1 108 ? -15.446 -0.576 4.435 1.00 93.38 108 SER A O 1
ATOM 897 N N . ASP A 1 109 ? -13.965 1.103 4.232 1.00 91.81 109 ASP A N 1
ATOM 898 C CA . ASP A 1 109 ? -14.671 1.775 3.142 1.00 91.81 109 ASP A CA 1
ATOM 899 C C . ASP A 1 109 ? -14.633 0.962 1.852 1.00 91.81 109 ASP A C 1
ATOM 901 O O . ASP A 1 109 ? -15.665 0.818 1.197 1.00 91.81 109 ASP A O 1
ATOM 905 N N . LEU A 1 110 ? -13.488 0.362 1.514 1.00 91.69 110 LEU A N 1
ATOM 906 C CA . LEU A 1 110 ? -13.378 -0.541 0.367 1.00 91.69 110 LEU A CA 1
ATOM 907 C C . LEU A 1 110 ? -14.373 -1.702 0.486 1.00 91.69 110 LEU A C 1
ATOM 909 O O . LEU A 1 110 ? -15.156 -1.937 -0.434 1.00 91.69 110 LEU A O 1
ATOM 913 N N . LYS A 1 111 ? -14.414 -2.369 1.645 1.00 91.50 111 LYS A N 1
ATOM 914 C CA . LYS A 1 111 ? -15.354 -3.470 1.904 1.00 91.50 111 LYS A CA 1
ATOM 915 C C . LYS A 1 111 ? -16.810 -3.009 1.850 1.00 91.50 111 LYS A C 1
ATOM 917 O O . LYS A 1 111 ? -17.616 -3.633 1.166 1.00 91.50 111 LYS A O 1
ATOM 922 N N . ARG A 1 112 ? -17.147 -1.909 2.534 1.00 91.12 112 ARG A N 1
ATOM 923 C CA . ARG A 1 112 ? -18.517 -1.368 2.604 1.00 91.12 112 ARG A CA 1
ATOM 924 C C . ARG A 1 112 ? -19.062 -0.981 1.230 1.00 91.12 112 ARG A C 1
ATOM 926 O O . ARG A 1 112 ? -20.258 -1.107 0.996 1.00 91.12 112 ARG A O 1
ATOM 933 N N . ASN A 1 113 ? -18.190 -0.538 0.327 1.00 88.81 113 ASN A N 1
ATOM 934 C CA . ASN A 1 113 ? -18.565 -0.087 -1.011 1.00 88.81 113 ASN A CA 1
ATOM 935 C C . ASN A 1 113 ? -18.353 -1.150 -2.107 1.00 88.81 113 ASN A C 1
ATOM 937 O O . ASN A 1 113 ? -18.516 -0.841 -3.293 1.00 88.81 113 ASN A O 1
ATOM 941 N N . GLY A 1 114 ? -18.024 -2.391 -1.726 1.00 87.88 114 GLY A N 1
ATOM 942 C CA . GLY A 1 114 ? -17.933 -3.533 -2.639 1.00 87.88 114 GLY A CA 1
ATOM 943 C C . GLY A 1 114 ? -16.700 -3.532 -3.545 1.00 87.88 114 GLY A C 1
ATOM 944 O O . GLY A 1 114 ? -16.773 -4.046 -4.655 1.00 87.88 114 GLY A O 1
ATOM 945 N N . PHE A 1 115 ? -15.588 -2.936 -3.111 1.00 90.12 115 PHE A N 1
ATOM 946 C CA . PHE A 1 115 ? -14.325 -3.009 -3.846 1.00 90.12 115 PHE A CA 1
ATOM 947 C C . PHE A 1 115 ? -13.638 -4.353 -3.596 1.00 90.12 115 PHE A C 1
ATOM 949 O O . PHE A 1 115 ? -13.375 -4.721 -2.444 1.00 90.12 115 PHE A O 1
ATOM 956 N N . SER A 1 116 ? -13.299 -5.052 -4.675 1.00 89.75 116 SER A N 1
ATOM 957 C CA . SER A 1 116 ? -12.450 -6.241 -4.645 1.00 89.75 116 SER A CA 1
ATOM 958 C C . SER A 1 116 ? -10.969 -5.851 -4.691 1.00 89.75 116 SER A C 1
ATOM 960 O O . SER A 1 116 ? -10.608 -4.694 -4.922 1.00 89.75 116 SER A O 1
ATOM 962 N N . THR A 1 117 ? -10.094 -6.813 -4.417 1.00 91.06 117 THR A N 1
ATOM 963 C CA . THR A 1 117 ? -8.642 -6.651 -4.546 1.00 91.06 117 THR A CA 1
ATOM 964 C C . THR A 1 117 ? -8.127 -7.498 -5.701 1.00 91.06 117 THR A C 1
ATOM 966 O O . THR A 1 117 ? -8.788 -8.454 -6.086 1.00 91.06 117 THR A O 1
ATOM 969 N N . GLY A 1 118 ? -6.943 -7.167 -6.207 1.00 89.50 118 GLY A N 1
ATOM 970 C CA . GLY A 1 118 ? -6.278 -7.911 -7.269 1.00 89.50 118 GLY A CA 1
ATOM 971 C C . GLY A 1 118 ? -5.095 -7.136 -7.833 1.00 89.50 118 GLY A C 1
ATOM 972 O O . GLY A 1 118 ? -4.506 -6.295 -7.140 1.00 89.50 118 GLY A O 1
ATOM 973 N N . GLY A 1 119 ? -4.774 -7.428 -9.091 1.00 89.81 119 GLY A N 1
ATOM 974 C CA . GLY A 1 119 ? -3.761 -6.770 -9.901 1.00 89.81 119 GLY A CA 1
ATOM 975 C C . GLY A 1 119 ? -3.885 -5.257 -9.883 1.00 89.81 119 GLY A C 1
ATOM 976 O O . GLY A 1 119 ? -4.971 -4.684 -9.873 1.00 89.81 119 GLY A O 1
ATOM 977 N N . PHE A 1 120 ? -2.741 -4.585 -9.838 1.00 92.69 120 PHE A N 1
ATOM 978 C CA . PHE A 1 120 ? -2.677 -3.132 -9.736 1.00 92.69 120 PHE A CA 1
ATOM 979 C C . PHE A 1 120 ? -2.998 -2.442 -11.065 1.00 92.69 120 PHE A C 1
ATOM 981 O O . PHE A 1 120 ? -3.140 -1.221 -11.068 1.00 92.69 120 PHE A O 1
ATOM 988 N N . LEU A 1 121 ? -3.080 -3.166 -12.187 1.00 89.38 121 LEU A N 1
ATOM 989 C CA . LEU A 1 121 ? -3.431 -2.568 -13.471 1.00 89.38 121 LEU A CA 1
ATOM 990 C C . LEU A 1 121 ? -4.938 -2.672 -13.725 1.00 89.38 121 LEU A C 1
ATOM 992 O O . LEU A 1 121 ? -5.590 -1.647 -13.899 1.00 89.38 121 LEU A O 1
ATOM 996 N N . ASP A 1 122 ? -5.500 -3.875 -13.712 1.00 87.19 122 ASP A N 1
ATOM 997 C CA . ASP A 1 122 ? -6.911 -4.082 -14.064 1.00 87.19 122 ASP A CA 1
ATOM 998 C C . ASP A 1 122 ? -7.755 -4.721 -12.957 1.00 87.19 122 ASP A C 1
ATOM 1000 O O . ASP A 1 122 ? -8.970 -4.792 -13.101 1.00 87.19 122 ASP A O 1
ATOM 1004 N N . GLY A 1 123 ? -7.157 -5.086 -11.822 1.00 84.50 123 GLY A N 1
ATOM 1005 C CA . GLY A 1 123 ? -7.871 -5.703 -10.705 1.00 84.50 123 GLY A CA 1
ATOM 1006 C C . GLY A 1 123 ? -7.953 -7.223 -10.777 1.00 84.50 123 GLY A C 1
ATOM 1007 O O . GLY A 1 123 ? -8.602 -7.816 -9.918 1.00 84.50 123 GLY A O 1
ATOM 1008 N N . THR A 1 124 ? -7.293 -7.862 -11.746 1.00 87.38 124 THR A N 1
ATOM 1009 C CA . THR A 1 124 ? -7.287 -9.325 -11.883 1.00 87.38 124 THR A CA 1
ATOM 1010 C C . THR A 1 124 ? -6.584 -9.987 -10.696 1.00 87.38 124 THR A C 1
ATOM 1012 O O . THR A 1 124 ? -5.402 -9.753 -10.453 1.00 87.38 124 THR A O 1
ATOM 1015 N N . ASP A 1 125 ? -7.293 -10.832 -9.950 1.00 82.19 125 ASP A N 1
ATOM 1016 C CA . ASP A 1 125 ? -6.737 -11.659 -8.866 1.00 82.19 125 ASP A CA 1
ATOM 1017 C C . ASP A 1 125 ? -6.712 -13.128 -9.310 1.00 82.19 125 ASP A C 1
ATOM 1019 O O . ASP A 1 125 ? -7.496 -13.955 -8.846 1.00 82.19 125 ASP A O 1
ATOM 1023 N N . ASP A 1 126 ? -5.852 -13.442 -10.282 1.00 79.00 126 ASP A N 1
ATOM 1024 C CA . ASP A 1 126 ? -5.600 -14.821 -10.703 1.00 79.00 126 ASP A CA 1
ATOM 1025 C C . ASP A 1 126 ? -4.385 -15.425 -9.971 1.00 79.00 126 ASP A C 1
ATOM 1027 O O . ASP A 1 126 ? -3.656 -14.757 -9.233 1.00 79.00 126 ASP A O 1
ATOM 1031 N N . SER A 1 127 ? -4.142 -16.722 -10.169 1.00 77.69 127 SER A N 1
ATOM 1032 C CA . SER A 1 127 ? -3.045 -17.443 -9.508 1.00 77.69 127 SER A CA 1
ATOM 1033 C C . SER A 1 127 ? -1.635 -16.995 -9.922 1.00 77.69 127 SER A C 1
ATOM 1035 O O . SER A 1 127 ? -0.662 -17.485 -9.352 1.00 77.69 127 SER A O 1
ATOM 1037 N N . THR A 1 128 ? -1.503 -16.115 -10.917 1.00 85.00 128 THR A N 1
ATOM 1038 C CA . THR A 1 128 ? -0.217 -15.605 -11.425 1.00 85.00 128 THR A CA 1
ATOM 1039 C C . THR A 1 128 ? 0.170 -14.263 -10.810 1.00 85.00 128 THR A C 1
ATOM 1041 O O . THR A 1 128 ? 1.285 -13.781 -11.024 1.00 85.00 128 THR A O 1
ATOM 1044 N N . LEU A 1 129 ? -0.723 -13.658 -10.022 1.00 90.00 129 LEU A N 1
ATOM 1045 C CA . LEU A 1 129 ? -0.484 -12.361 -9.417 1.00 90.00 129 LEU A CA 1
ATOM 1046 C C . LEU A 1 129 ? 0.753 -12.391 -8.512 1.00 90.00 129 LEU A C 1
ATOM 1048 O O . LEU A 1 129 ? 0.813 -13.092 -7.498 1.00 90.00 129 LEU A O 1
ATOM 1052 N N . SER A 1 130 ? 1.752 -11.590 -8.867 1.00 92.12 130 SER A N 1
ATOM 1053 C CA . SER A 1 130 ? 3.028 -11.563 -8.165 1.00 92.12 130 SER A CA 1
ATOM 1054 C C . SER A 1 130 ? 3.582 -10.149 -8.072 1.00 92.12 130 SER A C 1
ATOM 1056 O O . SER A 1 130 ? 3.167 -9.232 -8.785 1.00 92.12 130 SER A O 1
ATOM 1058 N N . ILE A 1 131 ? 4.510 -9.944 -7.136 1.00 94.25 131 ILE A N 1
ATOM 1059 C CA . ILE A 1 131 ? 5.176 -8.654 -7.013 1.00 94.25 131 ILE A CA 1
ATOM 1060 C C . ILE A 1 131 ? 6.311 -8.537 -8.023 1.00 94.25 131 ILE A C 1
ATOM 1062 O O . ILE A 1 131 ? 7.291 -9.281 -7.975 1.00 94.25 131 ILE A O 1
ATOM 1066 N N . VAL A 1 132 ? 6.201 -7.544 -8.896 1.00 92.88 132 VAL A N 1
ATOM 1067 C CA . VAL A 1 132 ? 7.150 -7.287 -9.976 1.00 92.88 132 VAL A CA 1
ATOM 1068 C C . VAL A 1 132 ? 7.713 -5.875 -9.897 1.00 92.88 132 VAL A C 1
ATOM 1070 O O . VAL A 1 132 ? 7.096 -4.935 -9.389 1.00 92.88 132 VAL A O 1
ATOM 1073 N N . GLU A 1 133 ? 8.927 -5.726 -10.409 1.00 91.88 133 GLU A N 1
ATOM 1074 C CA . GLU A 1 133 ? 9.601 -4.445 -10.566 1.00 91.88 133 GLU A CA 1
ATOM 1075 C C . GLU A 1 133 ? 9.361 -3.905 -11.978 1.00 91.88 133 GLU A C 1
ATOM 1077 O O . GLU A 1 133 ? 9.743 -4.533 -12.965 1.00 91.88 133 GLU A O 1
ATOM 1082 N N . VAL A 1 134 ? 8.773 -2.709 -12.075 1.00 87.88 134 VAL A N 1
ATOM 1083 C CA . VAL A 1 134 ? 8.615 -1.992 -13.347 1.00 87.88 134 VAL A CA 1
ATOM 1084 C C . VAL A 1 134 ? 9.178 -0.584 -13.191 1.00 87.88 134 VAL A C 1
ATOM 1086 O O . VAL A 1 134 ? 8.639 0.267 -12.476 1.00 87.88 134 VAL A O 1
ATOM 1089 N N . GLY A 1 135 ? 10.306 -0.332 -13.855 1.00 85.44 135 GLY A N 1
ATOM 1090 C CA . GLY A 1 135 ? 11.052 0.912 -13.695 1.00 85.44 135 GLY A CA 1
ATOM 1091 C C . GLY A 1 135 ? 11.529 1.096 -12.251 1.00 85.44 135 GLY A C 1
ATOM 1092 O O . GLY A 1 135 ? 12.303 0.297 -11.741 1.00 85.44 135 GLY A O 1
ATOM 1093 N N . GLN A 1 136 ? 11.085 2.166 -11.590 1.00 85.50 136 GLN A N 1
ATOM 1094 C CA . GLN A 1 136 ? 11.524 2.517 -10.229 1.00 85.50 136 GLN A CA 1
ATOM 1095 C C . GLN A 1 136 ? 10.508 2.148 -9.136 1.00 85.50 136 GLN A C 1
ATOM 1097 O O . GLN A 1 136 ? 10.725 2.465 -7.966 1.00 85.50 136 GLN A O 1
ATOM 1102 N N . LYS A 1 137 ? 9.399 1.499 -9.504 1.00 90.50 137 LYS A N 1
ATOM 1103 C CA . LYS A 1 137 ? 8.305 1.136 -8.598 1.00 90.50 137 LYS A CA 1
ATOM 1104 C C . LYS A 1 137 ? 8.111 -0.382 -8.572 1.00 90.50 137 LYS A C 1
ATOM 1106 O O . LYS A 1 137 ? 8.599 -1.098 -9.448 1.00 90.50 137 LYS A O 1
ATOM 1111 N N . TYR A 1 138 ? 7.401 -0.845 -7.551 1.00 93.62 138 TYR A N 1
ATOM 1112 C CA . TYR A 1 138 ? 6.890 -2.209 -7.475 1.00 93.62 138 TYR A CA 1
ATOM 1113 C C . TYR A 1 138 ? 5.382 -2.208 -7.699 1.00 93.62 138 TYR A C 1
ATOM 1115 O O . TYR A 1 138 ? 4.709 -1.240 -7.341 1.00 93.62 138 TYR A O 1
ATOM 1123 N N . PHE A 1 139 ? 4.875 -3.296 -8.265 1.00 94.00 139 PHE A N 1
ATOM 1124 C CA . PHE A 1 139 ? 3.457 -3.507 -8.531 1.00 94.00 139 PHE A CA 1
ATOM 1125 C C . PHE A 1 139 ? 3.101 -4.964 -8.252 1.00 94.00 139 PHE A C 1
ATOM 1127 O O . PHE A 1 139 ? 3.945 -5.838 -8.437 1.00 94.00 139 PHE A O 1
ATOM 1134 N N . TYR A 1 140 ? 1.859 -5.219 -7.850 1.00 94.75 140 TYR A N 1
ATOM 1135 C CA . TYR A 1 140 ? 1.275 -6.549 -7.985 1.00 94.75 140 TYR A CA 1
ATOM 1136 C C . TYR A 1 140 ? 0.661 -6.650 -9.373 1.00 94.75 140 TYR A C 1
ATOM 1138 O O . TYR A 1 140 ? -0.290 -5.925 -9.645 1.00 94.75 140 TYR A O 1
ATOM 1146 N N . LEU A 1 141 ? 1.230 -7.477 -10.246 1.00 92.81 141 LEU A N 1
ATOM 1147 C CA . LEU A 1 141 ? 0.735 -7.698 -11.606 1.00 92.81 141 LEU A CA 1
ATOM 1148 C C . LEU A 1 141 ? 0.714 -9.199 -11.906 1.00 92.81 141 LEU A C 1
ATOM 1150 O O . LEU A 1 141 ? 1.578 -9.945 -11.440 1.00 92.81 141 LEU A O 1
ATOM 1154 N N . THR A 1 142 ? -0.266 -9.620 -12.688 1.00 90.94 142 THR A N 1
ATOM 1155 C CA . THR A 1 142 ? -0.253 -10.895 -13.408 1.00 90.94 142 THR A CA 1
ATOM 1156 C C . THR A 1 142 ? 0.809 -10.862 -14.509 1.00 90.94 142 THR A C 1
ATOM 1158 O O . THR A 1 142 ? 1.269 -9.790 -14.924 1.00 90.94 142 THR A O 1
ATOM 1161 N N . ASP A 1 143 ? 1.175 -12.025 -15.045 1.00 87.62 143 ASP A N 1
ATOM 1162 C CA . ASP A 1 143 ? 2.139 -12.109 -16.153 1.00 87.62 143 ASP A CA 1
ATOM 1163 C C . ASP A 1 143 ? 1.680 -11.292 -17.376 1.00 87.62 143 ASP A C 1
ATOM 1165 O O . ASP A 1 143 ? 2.472 -10.608 -18.037 1.00 87.62 143 ASP A O 1
ATOM 1169 N N . SER A 1 144 ? 0.371 -11.309 -17.639 1.00 86.50 144 SER A N 1
ATOM 1170 C CA . SER A 1 144 ? -0.257 -10.556 -18.727 1.00 86.50 144 SER A CA 1
ATOM 1171 C C . SER A 1 144 ? -0.186 -9.045 -18.499 1.00 86.50 144 SER A C 1
ATOM 1173 O O . SER A 1 144 ? 0.174 -8.297 -19.414 1.00 86.50 144 SER A O 1
ATOM 1175 N N . GLU A 1 145 ? -0.503 -8.575 -17.289 1.00 87.94 145 GLU A N 1
ATOM 1176 C CA . GLU A 1 145 ? -0.397 -7.156 -16.931 1.00 87.94 145 GLU A CA 1
ATOM 1177 C C . GLU A 1 145 ? 1.066 -6.681 -16.950 1.00 87.94 145 GLU A C 1
ATOM 1179 O O . GLU A 1 145 ? 1.352 -5.581 -17.436 1.00 87.94 145 GLU A O 1
ATOM 1184 N N . TYR A 1 146 ? 2.008 -7.506 -16.477 1.00 88.38 146 TYR A N 1
ATOM 1185 C CA . TYR A 1 146 ? 3.438 -7.191 -16.499 1.00 88.38 146 TYR A CA 1
ATOM 1186 C C . TYR A 1 146 ? 3.945 -6.984 -17.926 1.00 88.38 146 TYR A C 1
ATOM 1188 O O . TYR A 1 146 ? 4.597 -5.972 -18.208 1.00 88.38 146 TYR A O 1
ATOM 1196 N N . LYS A 1 147 ? 3.595 -7.895 -18.843 1.00 87.50 147 LYS A N 1
ATOM 1197 C CA . LYS A 1 147 ? 3.967 -7.788 -20.257 1.00 87.50 147 LYS A CA 1
ATOM 1198 C C . LYS A 1 147 ? 3.455 -6.483 -20.874 1.00 87.50 147 LYS A C 1
ATOM 1200 O O . LYS A 1 147 ? 4.257 -5.726 -21.421 1.00 87.50 147 LYS A O 1
ATOM 1205 N N . LYS A 1 148 ? 2.166 -6.164 -20.687 1.00 86.56 148 LYS A N 1
ATOM 1206 C CA . LYS A 1 148 ? 1.561 -4.899 -21.152 1.00 86.56 148 LYS A CA 1
ATOM 1207 C C . LYS A 1 148 ? 2.311 -3.680 -20.600 1.00 86.56 148 LYS A C 1
ATOM 1209 O O . LYS A 1 148 ? 2.752 -2.818 -21.358 1.00 86.56 148 LYS A O 1
ATOM 1214 N N . LYS A 1 149 ? 2.517 -3.623 -19.277 1.00 85.81 149 LYS A N 1
ATOM 1215 C CA . LYS A 1 149 ? 3.157 -2.480 -18.596 1.00 85.81 149 LYS A CA 1
ATOM 1216 C C . LYS A 1 149 ? 4.615 -2.288 -19.041 1.00 85.81 149 LYS A C 1
ATOM 1218 O O . LY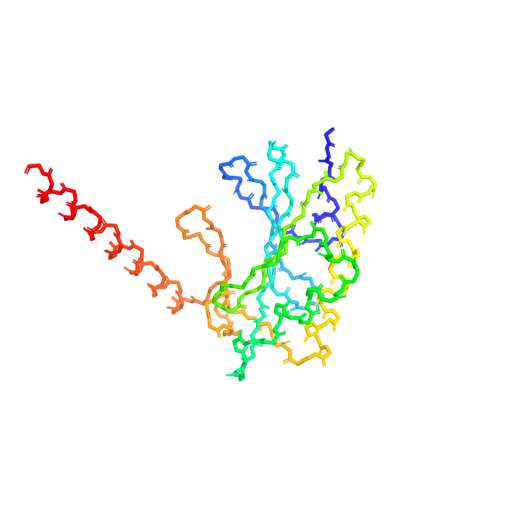S A 1 149 ? 5.081 -1.148 -19.131 1.00 85.81 149 LYS A O 1
ATOM 1223 N N . SER A 1 150 ? 5.333 -3.378 -19.317 1.00 84.31 150 SER A N 1
ATOM 1224 C CA . SER A 1 150 ? 6.714 -3.349 -19.813 1.00 84.31 150 SER A CA 1
ATOM 1225 C C . SER A 1 150 ? 6.801 -2.803 -21.244 1.00 84.31 150 SER A C 1
ATOM 1227 O O . SER A 1 150 ? 7.574 -1.876 -21.506 1.00 84.31 150 SER A O 1
ATOM 1229 N N . GLU A 1 151 ? 5.954 -3.297 -22.150 1.00 86.31 151 GLU A N 1
ATOM 1230 C CA . GLU A 1 151 ? 5.884 -2.844 -23.547 1.00 86.31 151 GLU A CA 1
ATOM 1231 C C . GLU A 1 151 ? 5.525 -1.348 -23.641 1.00 86.31 151 GLU A C 1
ATOM 1233 O O . GLU A 1 151 ? 6.181 -0.583 -24.360 1.00 86.31 151 GLU A O 1
ATOM 1238 N N . ASP A 1 152 ? 4.557 -0.892 -22.839 1.00 83.62 152 ASP A N 1
ATOM 1239 C CA . ASP A 1 152 ? 4.189 0.524 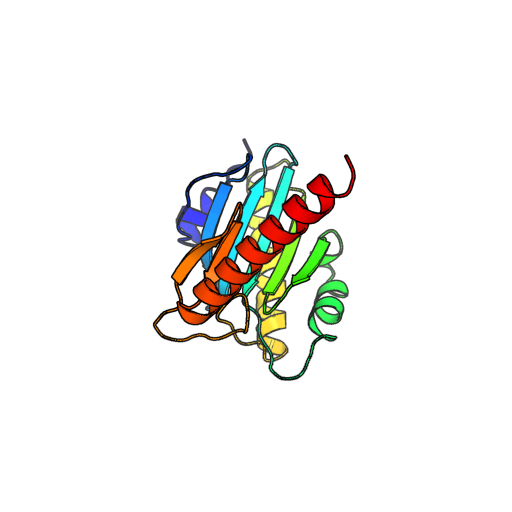-22.716 1.00 83.62 152 ASP A CA 1
ATOM 1240 C C . ASP A 1 152 ? 5.368 1.402 -22.270 1.00 83.62 152 ASP A C 1
ATOM 1242 O O . ASP A 1 152 ? 5.575 2.516 -22.773 1.00 83.62 152 ASP A O 1
ATOM 1246 N N . LEU A 1 153 ? 6.169 0.907 -21.321 1.00 83.06 153 LEU A N 1
ATOM 1247 C CA . LEU A 1 153 ? 7.340 1.619 -20.820 1.00 83.06 153 LEU A CA 1
ATOM 1248 C C . LEU A 1 153 ? 8.421 1.747 -21.901 1.00 83.06 153 LEU A C 1
ATOM 1250 O O . LEU A 1 153 ? 9.020 2.820 -22.049 1.00 83.06 153 LEU A O 1
ATOM 1254 N N . GLU A 1 154 ? 8.669 0.690 -22.673 1.00 82.25 154 GLU A N 1
ATOM 1255 C CA . GLU A 1 154 ? 9.603 0.731 -23.801 1.00 82.25 154 GLU A CA 1
ATOM 1256 C C . GLU A 1 154 ? 9.140 1.688 -24.900 1.00 82.25 154 GLU A C 1
ATOM 1258 O O . GLU A 1 154 ? 9.938 2.485 -25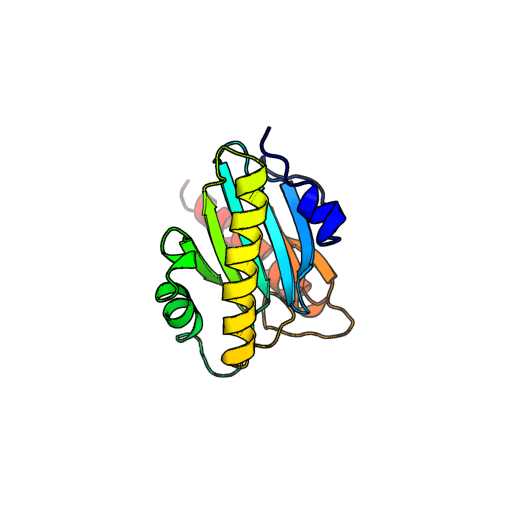.410 1.00 82.25 154 GLU A O 1
ATOM 1263 N N . LEU A 1 155 ? 7.846 1.672 -25.230 1.00 81.75 155 LEU A N 1
ATOM 1264 C CA . LEU A 1 155 ? 7.271 2.569 -26.226 1.00 81.75 155 LEU A CA 1
ATOM 1265 C C . LEU A 1 155 ? 7.400 4.035 -25.794 1.00 81.75 155 LEU A C 1
ATOM 1267 O O . LEU A 1 155 ? 7.790 4.890 -26.598 1.00 81.75 155 LEU A O 1
ATOM 1271 N N . LYS A 1 156 ? 7.137 4.338 -24.515 1.00 80.38 156 LYS A N 1
ATOM 1272 C CA . LYS A 1 156 ? 7.334 5.682 -23.948 1.00 80.38 156 LYS A CA 1
ATOM 1273 C C . LYS A 1 156 ? 8.798 6.120 -24.040 1.00 80.38 156 LYS A C 1
ATOM 1275 O O . LYS A 1 156 ? 9.059 7.243 -24.474 1.00 80.38 156 LYS A O 1
ATOM 1280 N N . LYS A 1 157 ? 9.758 5.243 -23.719 1.00 81.00 157 LYS A N 1
ATOM 1281 C CA . LYS A 1 157 ? 11.199 5.538 -23.854 1.00 81.00 157 LYS A CA 1
ATOM 1282 C C . LYS A 1 157 ? 11.596 5.832 -25.304 1.00 81.00 157 LYS A C 1
ATOM 1284 O O . LYS A 1 157 ? 12.255 6.843 -25.551 1.00 81.00 157 LYS A O 1
ATOM 1289 N N . LYS A 1 158 ? 11.154 5.006 -26.262 1.00 75.88 158 LYS A N 1
ATOM 1290 C CA . LYS A 1 158 ? 11.411 5.211 -27.701 1.00 75.88 158 LYS A CA 1
ATOM 1291 C C . LYS A 1 158 ? 10.837 6.547 -28.184 1.00 75.88 158 LYS A C 1
ATOM 1293 O O . LYS A 1 158 ? 11.564 7.328 -28.788 1.00 75.88 158 LYS A O 1
ATOM 1298 N N . LYS A 1 159 ? 9.584 6.871 -27.835 1.00 72.44 159 LYS A N 1
ATOM 1299 C CA . LYS A 1 159 ? 8.948 8.160 -28.182 1.00 72.44 159 LYS A CA 1
ATOM 1300 C C . LYS A 1 159 ? 9.723 9.368 -27.643 1.00 72.44 159 LYS A C 1
ATOM 1302 O O . LYS A 1 159 ? 9.885 10.352 -28.362 1.00 72.44 159 LYS A O 1
ATOM 1307 N N . ILE A 1 160 ? 10.212 9.304 -26.402 1.00 74.31 160 ILE A N 1
ATOM 1308 C CA . ILE A 1 160 ? 11.017 10.382 -25.802 1.00 74.31 160 ILE A CA 1
ATOM 1309 C C . ILE A 1 160 ? 12.347 10.551 -26.548 1.00 74.31 160 ILE A C 1
ATOM 1311 O O . ILE A 1 160 ? 12.743 11.681 -26.833 1.00 74.31 160 ILE A O 1
ATOM 1315 N N . LEU A 1 161 ? 13.020 9.449 -26.894 1.00 73.31 161 LEU A N 1
ATOM 1316 C CA . LEU A 1 161 ? 14.278 9.486 -27.640 1.00 73.31 161 LEU A CA 1
ATOM 1317 C C . LEU A 1 161 ? 14.092 10.082 -29.044 1.00 73.31 161 LEU A C 1
ATOM 1319 O O . LEU A 1 161 ? 14.887 10.924 -29.456 1.00 73.31 161 LEU A O 1
ATOM 1323 N N . THR A 1 162 ? 13.025 9.700 -29.751 1.00 72.50 162 THR A N 1
ATOM 1324 C CA . THR A 1 162 ? 12.703 10.249 -31.077 1.00 72.50 162 THR A CA 1
ATOM 1325 C C . THR A 1 162 ? 12.372 11.738 -31.005 1.00 72.50 162 THR A C 1
ATOM 1327 O O . THR A 1 162 ? 12.907 12.508 -31.793 1.00 72.50 162 THR A O 1
ATOM 1330 N N . LYS A 1 163 ? 11.568 12.179 -30.023 1.00 70.62 163 LYS A N 1
ATOM 1331 C CA . LYS A 1 163 ? 11.295 13.613 -29.820 1.00 70.62 163 LYS A CA 1
ATOM 1332 C C . LYS A 1 163 ? 12.569 14.409 -29.550 1.00 70.62 163 LYS A C 1
ATOM 1334 O O . LYS A 1 163 ? 12.733 15.476 -30.123 1.00 70.62 163 LYS A O 1
ATOM 1339 N N . LYS A 1 164 ? 13.485 13.888 -28.725 1.00 66.31 164 LYS A N 1
ATOM 1340 C CA . LYS A 1 164 ? 14.774 14.551 -28.479 1.00 66.31 164 LYS A CA 1
ATOM 1341 C C . LYS A 1 164 ? 15.611 14.673 -29.750 1.00 66.31 164 LYS A C 1
ATOM 1343 O O . LYS A 1 164 ? 16.184 15.727 -29.955 1.00 66.31 164 LYS A O 1
ATOM 1348 N N . LYS A 1 165 ? 15.645 13.653 -30.614 1.00 61.78 165 LYS A N 1
ATOM 1349 C CA . LYS A 1 165 ? 16.396 13.702 -31.882 1.00 61.78 165 LYS A CA 1
ATOM 1350 C C . LYS A 1 165 ? 15.860 14.711 -32.906 1.00 61.78 165 LYS A C 1
ATOM 1352 O O . LYS A 1 165 ? 16.622 15.110 -33.765 1.00 61.78 165 LYS A O 1
ATOM 1357 N N . ILE A 1 166 ? 14.584 15.097 -32.833 1.00 60.84 166 ILE A N 1
ATOM 1358 C CA . ILE A 1 166 ? 13.967 16.080 -33.750 1.00 60.84 166 ILE A CA 1
ATOM 1359 C C . ILE A 1 166 ? 14.228 17.531 -33.288 1.00 60.84 166 ILE A C 1
ATOM 1361 O O . ILE A 1 166 ? 14.044 18.470 -34.050 1.00 60.84 166 ILE A O 1
ATOM 1365 N N . LEU A 1 167 ? 14.646 17.718 -32.033 1.00 55.03 167 LEU A N 1
ATOM 1366 C CA . LEU A 1 167 ? 14.894 19.020 -31.404 1.00 55.03 167 LEU A CA 1
ATOM 1367 C C . LEU A 1 167 ? 16.374 19.457 -31.442 1.00 55.03 167 LEU A C 1
ATOM 1369 O O . LEU A 1 167 ? 16.715 20.437 -30.781 1.00 55.03 167 LEU A O 1
ATOM 1373 N N . PHE A 1 168 ? 17.228 18.745 -32.186 1.00 46.25 168 PHE A N 1
ATOM 1374 C CA . PHE A 1 168 ? 18.636 19.082 -32.423 1.00 46.25 168 PHE A CA 1
ATOM 1375 C C . PHE A 1 168 ? 18.906 19.260 -33.913 1.00 46.25 168 PHE A C 1
ATOM 1377 O O . PHE A 1 168 ? 18.378 18.437 -34.694 1.00 46.25 168 PHE A O 1
#

Foldseek 3Di:
DQDPCCCCVVVVWDWDDDFPQWTWTWDDDPQWTWIWIQRVVQQKIKIKTQWDDPPDPPPLVVQQCVDPLQVQWDWDADARIIMTMHGHDPDNVVNVVSVCSSSVSNVVSSVVVVIAHPWNHHRDNDPQFDWDDDPRDITGHGPVRVVVSNVVVVVVVVVVVVVVVVVD

Radius of gyration: 17.04 Å; chains: 1; bounding box: 37×36×52 Å

Sequence (168 aa):
MANFKFLETEYQLKKLKPKYNNFWYAGKLKGYWCIITVNFYEKMCSITIGAHKEDTHKSLIEILKDEPNLKKAKITTEDATVTISYKIPFFTSSNRKKFDEIIETVISDLKRNGFSTGGFLDGTDDSTLSIVEVGQKYFYLTDSEYKKKSEDLELKKKKILTKKKILF

Secondary structure (DSSP, 8-state):
----HHHHHTS-PEEEEEETTEEEEEEEETTEEEEEEEETTTTEEEEEEE-B-TT-SSSHHHHHHH-GGGTTSEEEEETTEEEEEEEPPSSHHHHHHHHHHHHHHHHHHHHHTT-B---TTT----TT-EEEEETTEEEEE-HHHHHHHHHHHHHHHHHHHHHHHHT-

Organism: NCBI:txid997347

pLDDT: mean 86.58, std 10.11, range [46.25, 97.12]